Protein AF-A0A3A4V992-F1 (afdb_monomer_lite)

Radius of gyration: 32.62 Å; chains: 1; bounding box: 89×35×52 Å

Structure (mmCIF, N/CA/C/O backbone):
data_AF-A0A3A4V992-F1
#
_entry.id   AF-A0A3A4V992-F1
#
loop_
_atom_site.group_PDB
_atom_site.id
_atom_site.type_symbol
_atom_site.label_atom_id
_atom_site.label_alt_id
_atom_site.label_comp_id
_atom_site.label_asym_id
_atom_site.label_entity_id
_atom_site.label_seq_id
_atom_site.pdbx_PDB_ins_code
_atom_site.Cartn_x
_atom_site.Cartn_y
_atom_site.Cartn_z
_atom_site.occupancy
_atom_site.B_iso_or_equiv
_atom_site.auth_seq_id
_atom_site.auth_comp_id
_atom_site.auth_asym_id
_atom_site.auth_atom_id
_atom_site.pdbx_PDB_model_num
ATOM 1 N N . MET A 1 1 ? -17.203 -4.992 12.582 1.00 92.50 1 MET A N 1
ATOM 2 C CA . MET A 1 1 ? -16.219 -3.974 12.135 1.00 92.50 1 MET A CA 1
ATOM 3 C C . MET A 1 1 ? -14.860 -4.595 11.855 1.00 92.50 1 MET A C 1
ATOM 5 O O . MET A 1 1 ? -14.373 -4.394 10.753 1.00 92.50 1 MET A O 1
ATOM 9 N N . LEU A 1 2 ? -14.294 -5.367 12.793 1.00 94.56 2 LEU A N 1
ATOM 10 C CA . LEU A 1 2 ? -13.035 -6.100 12.591 1.00 94.56 2 LEU A CA 1
ATOM 11 C C . LEU A 1 2 ? -13.048 -6.990 11.337 1.00 94.56 2 LEU A C 1
ATOM 13 O O . LEU A 1 2 ? -12.096 -6.965 10.574 1.00 94.56 2 LEU A O 1
ATOM 17 N N . GLU A 1 3 ? -14.156 -7.679 11.065 1.00 95.88 3 GLU A N 1
ATOM 18 C CA . GLU A 1 3 ? -14.367 -8.442 9.822 1.00 95.88 3 GLU A CA 1
ATOM 19 C C . GLU A 1 3 ? -14.118 -7.594 8.559 1.00 95.88 3 GLU A C 1
ATOM 21 O O . GLU A 1 3 ? -13.297 -7.938 7.722 1.00 95.88 3 GLU A O 1
ATOM 26 N N . TYR A 1 4 ? -14.708 -6.398 8.470 1.00 96.12 4 TYR A N 1
ATOM 27 C CA . TYR A 1 4 ? -14.486 -5.501 7.329 1.00 96.12 4 TYR A CA 1
ATOM 28 C C . TYR A 1 4 ? -13.073 -4.901 7.274 1.00 96.12 4 TYR A C 1
ATOM 30 O O . TYR A 1 4 ? -12.665 -4.403 6.225 1.00 96.12 4 TYR A O 1
ATOM 38 N N . LEU A 1 5 ? -12.333 -4.900 8.390 1.00 96.44 5 LEU A N 1
ATOM 39 C CA . LEU A 1 5 ? -10.905 -4.582 8.375 1.00 96.44 5 LEU A CA 1
ATOM 40 C C . LEU A 1 5 ? -10.096 -5.744 7.794 1.00 96.44 5 LEU A C 1
ATOM 42 O O . LEU A 1 5 ? -9.158 -5.470 7.056 1.00 96.44 5 LEU A O 1
ATOM 46 N N . GLN A 1 6 ? -10.476 -6.998 8.052 1.00 96.12 6 GLN A N 1
ATOM 47 C CA . GLN A 1 6 ? -9.842 -8.169 7.431 1.00 96.12 6 GLN A CA 1
ATOM 48 C C . GLN A 1 6 ? -10.075 -8.225 5.917 1.00 96.12 6 GLN A C 1
ATOM 50 O O . GLN A 1 6 ? -9.227 -8.733 5.200 1.00 96.12 6 GLN A O 1
ATOM 55 N N . ASP A 1 7 ? -11.164 -7.644 5.411 1.00 93.56 7 ASP A N 1
ATOM 56 C CA . ASP A 1 7 ? -11.428 -7.597 3.966 1.00 93.56 7 ASP A CA 1
ATOM 57 C C . ASP A 1 7 ? -10.580 -6.563 3.208 1.00 93.56 7 ASP A C 1
ATOM 59 O O . ASP A 1 7 ? -10.467 -6.630 1.985 1.00 93.56 7 ASP A O 1
ATOM 63 N N . SER A 1 8 ? -10.073 -5.520 3.876 1.00 93.94 8 SER A N 1
ATOM 64 C CA . SER A 1 8 ? -9.510 -4.374 3.141 1.00 93.94 8 SER A CA 1
ATOM 65 C C . SER A 1 8 ? -8.376 -3.613 3.826 1.00 93.94 8 SER A C 1
ATOM 67 O O . SER A 1 8 ? -7.792 -2.716 3.217 1.00 93.94 8 SER A O 1
ATOM 69 N N . GLY A 1 9 ? -8.150 -3.829 5.120 1.00 94.69 9 GLY A N 1
ATOM 70 C CA . GLY A 1 9 ? -7.215 -3.067 5.953 1.00 94.69 9 GLY A CA 1
ATOM 71 C C . GLY A 1 9 ? -7.522 -1.566 6.057 1.00 94.69 9 GLY A C 1
ATOM 72 O O . GLY A 1 9 ? -6.693 -0.795 6.542 1.00 94.69 9 GLY A O 1
ATOM 73 N N . ASN A 1 10 ? -8.691 -1.112 5.586 1.00 96.38 10 ASN A N 1
ATOM 74 C CA . ASN A 1 10 ? -9.025 0.305 5.457 1.00 96.38 10 ASN A CA 1
ATOM 75 C C . ASN A 1 10 ? -10.077 0.711 6.490 1.00 96.38 10 ASN A C 1
ATOM 77 O O . ASN A 1 10 ? -11.240 0.318 6.417 1.00 96.38 10 ASN A O 1
ATOM 81 N N . ILE A 1 11 ? -9.671 1.581 7.412 1.00 96.38 11 ILE A N 1
ATOM 82 C CA . ILE A 1 11 ? -10.513 2.039 8.521 1.00 96.38 11 ILE A CA 1
ATOM 83 C C . ILE A 1 11 ? -11.760 2.781 8.021 1.00 96.38 11 ILE A C 1
ATOM 85 O O . ILE A 1 11 ? -12.853 2.518 8.507 1.00 96.38 11 ILE A O 1
ATOM 89 N N . SER A 1 12 ? -11.644 3.674 7.029 1.00 95.81 12 SER A N 1
ATOM 90 C CA . SER A 1 12 ? -12.809 4.413 6.503 1.00 95.81 12 SER A CA 1
ATOM 91 C C . SER A 1 12 ? -13.844 3.477 5.891 1.00 95.81 12 SER A C 1
ATOM 93 O O . SER A 1 12 ? -15.043 3.641 6.119 1.00 95.81 12 SER A O 1
ATOM 95 N N . TYR A 1 13 ? -13.375 2.507 5.108 1.00 95.81 13 TYR A N 1
ATOM 96 C CA . TYR A 1 13 ? -14.228 1.502 4.489 1.00 95.81 13 TYR A CA 1
ATOM 97 C C . TYR A 1 13 ? -14.931 0.653 5.553 1.00 95.81 13 TYR A C 1
ATOM 99 O O . TYR A 1 13 ? -16.160 0.556 5.543 1.00 95.81 13 TYR A O 1
ATOM 107 N N . ALA A 1 14 ? -14.174 0.124 6.517 1.00 96.94 14 ALA A N 1
ATOM 108 C CA . ALA A 1 14 ? -14.709 -0.707 7.586 1.00 96.94 14 ALA A CA 1
ATOM 109 C C . ALA A 1 14 ? -15.705 0.046 8.480 1.00 96.94 14 ALA A C 1
ATOM 111 O O . ALA A 1 14 ? -16.766 -0.495 8.788 1.00 96.94 14 ALA A O 1
ATOM 112 N N . CYS A 1 15 ? -15.421 1.305 8.839 1.00 96.38 15 CYS A N 1
ATOM 113 C CA . CYS A 1 15 ? -16.342 2.159 9.595 1.00 96.38 15 CYS A CA 1
ATOM 114 C C . CYS A 1 15 ? -17.661 2.368 8.837 1.00 96.38 15 CYS A C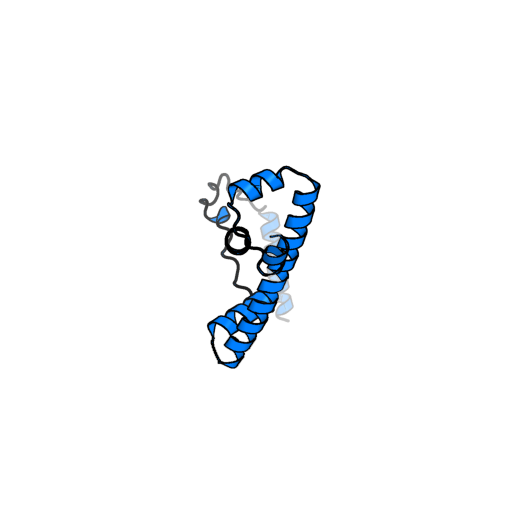 1
ATOM 116 O O . CYS A 1 15 ? -18.735 2.152 9.397 1.00 96.38 15 CYS A O 1
ATOM 118 N N . LYS A 1 16 ? -17.592 2.699 7.539 1.00 96.56 16 LYS A N 1
ATOM 119 C CA . LYS A 1 16 ? -18.783 2.899 6.698 1.00 96.56 16 LYS A CA 1
ATOM 120 C C . LYS A 1 16 ? -19.619 1.623 6.562 1.00 96.56 16 LYS A C 1
ATOM 122 O O . LYS A 1 16 ? -20.842 1.696 6.616 1.00 96.56 16 LYS A O 1
ATOM 127 N N . ARG A 1 17 ? -18.975 0.463 6.398 1.00 96.25 17 ARG A N 1
ATOM 128 C CA . ARG A 1 17 ? -19.645 -0.846 6.281 1.00 96.25 17 ARG A CA 1
ATOM 129 C C . ARG A 1 17 ? -20.233 -1.332 7.603 1.00 96.25 17 ARG A C 1
ATOM 131 O O . ARG A 1 17 ? -21.291 -1.948 7.601 1.00 96.25 17 ARG A O 1
ATOM 138 N N . ALA A 1 18 ? -19.572 -1.034 8.717 1.00 94.81 18 ALA A N 1
ATOM 139 C CA . ALA A 1 18 ? -20.056 -1.357 10.054 1.00 94.81 18 ALA A CA 1
ATOM 140 C C . ALA A 1 18 ? -21.099 -0.364 10.588 1.00 94.81 18 ALA A C 1
ATOM 142 O O . ALA A 1 18 ? -21.683 -0.628 11.634 1.00 94.81 18 ALA A O 1
ATOM 143 N N . GLY A 1 19 ? -21.318 0.769 9.912 1.00 96.38 19 GLY A N 1
ATOM 144 C CA . GLY A 1 19 ? -22.232 1.812 10.378 1.00 96.38 19 GLY A CA 1
ATOM 145 C C . GLY A 1 19 ? -21.737 2.554 11.623 1.00 96.38 19 GLY A C 1
ATOM 146 O O . GLY A 1 19 ? -22.552 3.067 12.382 1.00 96.38 19 GLY A O 1
ATOM 147 N N . ILE A 1 20 ? -20.420 2.611 11.844 1.00 95.62 20 ILE A N 1
ATOM 148 C CA . ILE A 1 20 ? -19.811 3.328 12.974 1.00 95.62 20 ILE A CA 1
ATOM 149 C C . ILE A 1 20 ? -19.052 4.563 12.493 1.00 95.62 20 ILE A C 1
ATOM 151 O O . ILE A 1 20 ? -18.537 4.602 11.372 1.00 95.62 20 ILE A O 1
ATOM 155 N N . SER A 1 21 ? -18.943 5.572 13.355 1.00 96.50 21 SER A N 1
ATOM 156 C CA . SER A 1 21 ? -18.110 6.739 13.074 1.00 96.50 21 SER A CA 1
ATOM 157 C C . SER A 1 21 ? -16.619 6.414 13.256 1.00 96.50 21 SER A C 1
ATOM 159 O O . SER A 1 21 ? -16.246 5.425 13.898 1.00 96.50 21 SER A O 1
ATOM 161 N N . ARG A 1 22 ? -15.736 7.236 12.676 1.00 95.94 22 ARG A N 1
ATOM 162 C CA . ARG A 1 22 ? -14.283 7.063 12.855 1.00 95.94 22 ARG A CA 1
ATOM 163 C C . ARG A 1 22 ? -13.867 7.371 14.291 1.00 95.94 22 ARG A C 1
ATOM 165 O O . ARG A 1 22 ? -12.959 6.737 14.813 1.00 95.94 22 ARG A O 1
ATOM 172 N N . GLU A 1 23 ? -14.549 8.312 14.929 1.00 96.75 23 GLU A N 1
ATOM 173 C CA . GLU A 1 23 ? -14.322 8.718 16.315 1.00 96.75 23 GLU A CA 1
ATOM 174 C C . GLU A 1 23 ? -14.603 7.551 17.265 1.00 96.75 23 GLU A C 1
ATOM 176 O O . GLU A 1 23 ? -13.768 7.252 18.111 1.00 96.75 23 GLU A O 1
ATOM 181 N N . ALA A 1 24 ? -15.715 6.832 17.064 1.00 95.62 24 ALA A N 1
ATOM 182 C CA . ALA A 1 24 ? -16.043 5.633 17.835 1.00 95.62 24 ALA A CA 1
ATOM 183 C C . ALA A 1 24 ? -14.957 4.552 17.712 1.00 95.62 24 ALA A C 1
ATOM 185 O O . ALA A 1 24 ? -14.547 3.971 18.713 1.00 95.62 24 ALA A O 1
ATOM 186 N N . TYR A 1 25 ? -14.428 4.336 16.503 1.00 96.50 25 TYR A N 1
ATOM 187 C CA . TYR A 1 25 ? -13.301 3.424 16.305 1.00 96.50 25 TYR A CA 1
ATOM 188 C C . TYR A 1 25 ? -12.058 3.852 17.096 1.00 96.50 25 TYR A C 1
ATOM 190 O O . TYR A 1 25 ? -11.441 3.025 17.764 1.00 96.50 25 TYR A O 1
ATOM 198 N N . TYR A 1 26 ? -11.678 5.131 17.029 1.00 96.12 26 TYR A N 1
ATOM 199 C CA . TYR A 1 26 ? -10.501 5.622 17.748 1.00 96.12 26 TYR A CA 1
ATOM 200 C C . TYR A 1 26 ? -10.682 5.610 19.268 1.00 96.12 26 TYR A C 1
ATOM 202 O O . TYR A 1 26 ? -9.697 5.437 19.980 1.00 96.12 26 TYR A O 1
ATOM 210 N N . LEU A 1 27 ? -11.915 5.745 19.761 1.00 96.31 27 LEU A N 1
ATOM 211 C CA . LEU A 1 27 ? -12.234 5.547 21.174 1.00 96.31 27 LEU A CA 1
ATOM 212 C C . LEU A 1 27 ? -12.007 4.090 21.588 1.00 96.31 27 LEU A C 1
ATOM 214 O O . LEU A 1 27 ? -11.278 3.847 22.542 1.00 96.31 27 LEU A O 1
ATOM 218 N N . TRP A 1 28 ? -12.530 3.119 20.833 1.00 95.12 28 TRP A N 1
ATOM 219 C CA . TRP A 1 28 ? -12.279 1.695 21.103 1.00 95.12 28 TRP A CA 1
ATOM 220 C C . TRP A 1 28 ? -10.803 1.324 20.982 1.00 95.12 28 TRP A C 1
ATOM 222 O O . TRP A 1 28 ? -10.321 0.447 21.687 1.00 95.12 28 TRP A O 1
ATOM 232 N N . ARG A 1 29 ? -10.048 2.031 20.136 1.00 95.19 29 ARG A N 1
ATOM 233 C CA . ARG A 1 29 ? -8.595 1.860 20.005 1.00 95.19 29 ARG A CA 1
ATOM 234 C C . ARG A 1 29 ? -7.816 2.141 21.292 1.00 95.19 29 ARG A C 1
ATOM 236 O O . ARG A 1 29 ? -6.657 1.752 21.371 1.00 95.19 29 ARG A O 1
ATOM 243 N N . GLN A 1 30 ? -8.413 2.836 22.259 1.00 96.19 30 GLN A N 1
ATOM 244 C CA . GLN A 1 30 ? -7.795 3.072 23.565 1.00 96.19 30 GLN A CA 1
ATOM 245 C C . GLN A 1 30 ? -7.788 1.808 24.435 1.00 96.19 30 GLN A C 1
ATOM 247 O O . GLN A 1 30 ? -6.981 1.713 25.356 1.00 96.19 30 GLN A O 1
ATOM 252 N N . GLU A 1 31 ? -8.654 0.834 24.143 1.00 9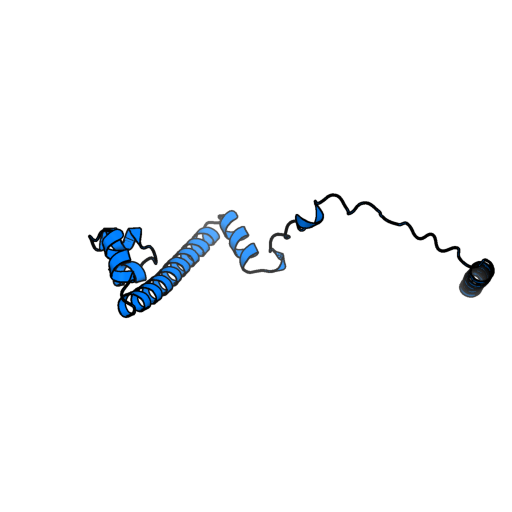6.94 31 GLU A N 1
ATOM 253 C CA . GLU A 1 31 ? -8.668 -0.461 24.817 1.00 96.94 31 GLU A CA 1
ATOM 254 C C . GLU A 1 31 ? -7.631 -1.396 24.188 1.00 96.94 31 GLU A C 1
ATOM 256 O O . GLU A 1 31 ? -7.659 -1.656 22.985 1.00 96.94 31 GLU A O 1
ATOM 261 N N . GLU A 1 32 ? -6.725 -1.936 25.003 1.00 95.94 32 GLU A N 1
ATOM 262 C CA . GLU A 1 32 ? -5.583 -2.737 24.537 1.00 95.94 32 GLU A CA 1
ATOM 263 C C . GLU A 1 32 ? -6.003 -3.985 23.744 1.00 95.94 32 GLU A C 1
ATOM 265 O O . GLU A 1 32 ? -5.416 -4.298 22.709 1.00 95.94 32 GLU A O 1
ATOM 270 N N . VAL A 1 33 ? -7.061 -4.674 24.180 1.00 96.50 33 VAL A N 1
ATOM 271 C CA . VAL A 1 33 ? -7.554 -5.886 23.506 1.00 96.50 33 VAL A CA 1
ATOM 272 C C . VAL A 1 33 ? -8.048 -5.553 22.099 1.00 96.50 33 VAL A C 1
ATOM 274 O O . VAL A 1 33 ? -7.597 -6.148 21.120 1.00 96.50 33 VAL A O 1
ATOM 277 N N . PHE A 1 34 ? -8.906 -4.538 21.977 1.00 96.12 34 PHE A N 1
ATOM 278 C CA . PHE A 1 34 ? -9.393 -4.085 20.678 1.00 96.12 34 PHE A CA 1
ATOM 279 C C . PHE A 1 34 ? -8.260 -3.503 19.819 1.00 96.12 34 PHE A C 1
ATOM 281 O O . PHE A 1 34 ? -8.262 -3.649 18.591 1.00 96.12 34 PHE A O 1
ATOM 288 N N . ALA A 1 35 ? -7.267 -2.862 20.449 1.00 97.06 35 ALA A N 1
ATOM 289 C CA . ALA A 1 35 ? -6.063 -2.386 19.785 1.00 97.06 35 ALA A CA 1
ATOM 290 C C . ALA A 1 35 ? -5.349 -3.543 19.050 1.00 97.06 35 ALA A C 1
ATOM 292 O O . ALA A 1 35 ? -5.167 -3.520 17.830 1.00 97.06 35 ALA A O 1
ATOM 293 N N . LEU A 1 36 ? -5.044 -4.622 19.759 1.00 98.00 36 LEU A N 1
ATOM 294 C CA . LEU A 1 36 ? -4.357 -5.770 19.170 1.00 98.00 36 LEU A CA 1
ATOM 295 C C . LEU A 1 36 ? -5.193 -6.460 18.085 1.00 98.00 36 LEU A C 1
ATOM 297 O O . LEU A 1 36 ? -4.689 -6.732 16.993 1.00 98.00 36 LEU A O 1
ATOM 301 N N . GLU A 1 37 ? -6.485 -6.673 18.336 1.00 97.62 37 GLU A N 1
ATOM 302 C CA . GLU A 1 37 ? -7.373 -7.335 17.376 1.00 97.62 37 GLU A CA 1
ATOM 303 C C . GLU A 1 37 ? -7.520 -6.550 16.071 1.00 97.62 37 GLU A C 1
ATOM 305 O O . GLU A 1 37 ? -7.464 -7.137 14.987 1.00 97.62 37 GLU A O 1
ATOM 310 N N . ALA A 1 38 ? -7.674 -5.223 16.137 1.00 97.12 38 ALA A N 1
ATOM 311 C CA . ALA A 1 38 ? -7.776 -4.442 14.909 1.00 97.12 38 ALA A CA 1
ATOM 312 C C . ALA A 1 38 ? -6.428 -4.258 14.195 1.00 97.12 38 ALA A C 1
ATOM 314 O O . ALA A 1 38 ? -6.446 -4.158 12.972 1.00 97.12 38 ALA A O 1
ATOM 315 N N . ASP A 1 39 ? -5.275 -4.291 14.880 1.00 97.81 39 ASP A N 1
ATOM 316 C CA . ASP A 1 39 ? -3.977 -4.330 14.176 1.00 97.81 39 ASP A CA 1
ATOM 317 C C . ASP A 1 39 ? -3.819 -5.643 13.407 1.00 97.81 39 ASP A C 1
ATOM 319 O O . ASP A 1 39 ? -3.451 -5.627 12.230 1.00 97.81 39 ASP A O 1
ATOM 323 N N . ALA A 1 40 ? -4.171 -6.769 14.038 1.00 98.00 40 ALA A N 1
ATOM 324 C CA . ALA A 1 40 ? -4.166 -8.074 13.387 1.00 98.00 40 ALA A CA 1
ATOM 325 C C . ALA A 1 40 ? -5.126 -8.105 12.186 1.00 98.00 40 ALA A C 1
ATOM 327 O O . ALA A 1 40 ? -4.747 -8.531 11.096 1.00 98.00 40 ALA A O 1
ATOM 328 N N . ALA A 1 41 ? -6.345 -7.581 12.349 1.00 97.75 41 ALA A N 1
ATOM 329 C CA . ALA A 1 41 ? -7.312 -7.485 11.260 1.00 97.75 41 ALA A CA 1
ATOM 330 C C . ALA A 1 41 ? -6.817 -6.592 10.110 1.00 97.75 41 ALA A C 1
ATOM 332 O O . ALA A 1 41 ? -6.984 -6.940 8.943 1.00 97.75 41 ALA A O 1
ATOM 333 N N . ILE A 1 42 ? -6.181 -5.458 10.420 1.00 97.88 42 ILE A N 1
ATOM 334 C CA . ILE A 1 42 ? -5.608 -4.556 9.413 1.00 97.88 42 ILE A CA 1
ATOM 335 C C . ILE A 1 42 ? -4.471 -5.233 8.648 1.00 97.88 42 ILE A C 1
ATOM 337 O O . ILE A 1 42 ? -4.373 -5.037 7.438 1.00 97.88 42 ILE A O 1
ATOM 341 N N . ALA A 1 43 ? -3.613 -5.996 9.329 1.00 98.00 43 ALA A N 1
ATOM 342 C CA . ALA A 1 43 ? -2.542 -6.748 8.683 1.00 98.00 43 ALA A CA 1
ATOM 343 C C . ALA A 1 43 ? -3.114 -7.767 7.686 1.00 98.00 43 ALA A C 1
ATOM 345 O O . ALA A 1 43 ? -2.784 -7.698 6.505 1.00 98.00 43 ALA A O 1
ATOM 346 N N . LEU A 1 44 ? -4.068 -8.596 8.125 1.00 97.56 44 LEU A N 1
ATOM 347 C CA . LEU A 1 44 ? -4.741 -9.570 7.257 1.00 97.56 44 LEU A CA 1
ATOM 348 C C . LEU A 1 44 ? -5.408 -8.909 6.045 1.00 97.56 44 LEU A C 1
ATOM 350 O O . LEU A 1 44 ? -5.273 -9.389 4.922 1.00 97.56 44 LEU A O 1
ATOM 354 N N . GLY A 1 45 ? -6.075 -7.770 6.243 1.00 97.44 45 GLY A N 1
ATOM 355 C CA . GLY A 1 45 ? -6.701 -7.053 5.135 1.00 97.44 45 GLY A CA 1
ATOM 356 C C . GLY A 1 45 ? -5.720 -6.417 4.161 1.00 97.44 45 GLY A C 1
ATOM 357 O O . GLY A 1 45 ? -6.017 -6.332 2.970 1.00 97.44 45 GLY A O 1
ATOM 358 N N . LYS A 1 46 ? -4.536 -5.999 4.621 1.00 96.81 46 LYS A N 1
ATOM 359 C CA . LYS A 1 46 ? -3.468 -5.549 3.718 1.00 96.81 46 LYS A CA 1
ATOM 360 C C . LYS A 1 46 ? -2.946 -6.702 2.868 1.00 96.81 46 LYS A C 1
ATOM 362 O O . LYS A 1 46 ? -2.766 -6.503 1.669 1.00 96.81 46 LYS A O 1
ATOM 367 N N . ASP A 1 47 ? -2.760 -7.874 3.465 1.00 97.50 47 ASP A N 1
ATOM 368 C CA . ASP A 1 47 ? -2.305 -9.069 2.752 1.00 97.50 47 ASP A CA 1
ATOM 369 C C . ASP A 1 47 ? -3.341 -9.510 1.709 1.00 97.50 47 ASP A C 1
ATOM 371 O O . ASP A 1 47 ? -3.003 -9.692 0.541 1.00 97.50 47 ASP A O 1
ATOM 375 N N . PHE A 1 48 ? -4.626 -9.538 2.075 1.00 96.81 48 PHE A N 1
ATOM 376 C CA . PHE A 1 48 ? -5.712 -9.842 1.139 1.00 96.81 48 PHE A CA 1
ATOM 377 C C . PHE A 1 48 ? -5.758 -8.871 -0.053 1.00 96.81 48 PHE A C 1
ATOM 379 O O . PHE A 1 48 ? -5.863 -9.282 -1.212 1.00 96.81 48 PHE A O 1
ATOM 386 N N . VAL A 1 49 ? -5.651 -7.563 0.208 1.00 95.94 49 VAL A N 1
ATOM 387 C CA . VAL A 1 49 ? -5.609 -6.551 -0.859 1.00 95.94 49 VAL A CA 1
ATOM 388 C C . VAL A 1 49 ? -4.358 -6.712 -1.723 1.00 95.94 49 VAL A C 1
ATOM 390 O O . VAL A 1 49 ? -4.432 -6.504 -2.936 1.00 95.94 49 VAL A O 1
ATOM 393 N N . ASN A 1 50 ? -3.227 -7.097 -1.130 1.00 96.00 50 ASN A N 1
ATOM 394 C CA . ASN A 1 50 ? -2.001 -7.366 -1.867 1.00 96.00 50 ASN A CA 1
ATOM 395 C C . ASN A 1 50 ? -2.168 -8.560 -2.820 1.00 96.00 50 ASN A C 1
ATOM 397 O O . ASN A 1 50 ? -1.834 -8.444 -3.998 1.00 96.00 50 ASN A O 1
ATOM 401 N N . ASP A 1 51 ? -2.768 -9.661 -2.370 1.00 96.69 51 ASP A N 1
ATOM 402 C CA . ASP A 1 51 ? -3.052 -10.833 -3.211 1.00 96.69 51 ASP A CA 1
ATOM 403 C C . ASP A 1 51 ? -4.002 -10.498 -4.371 1.00 96.69 51 ASP A C 1
ATOM 405 O O . ASP A 1 51 ? -3.798 -10.908 -5.525 1.00 96.69 51 ASP A O 1
ATOM 409 N N . LEU A 1 52 ? -5.020 -9.677 -4.096 1.00 95.94 52 LEU A N 1
ATOM 410 C CA . LEU A 1 52 ? -5.919 -9.169 -5.128 1.00 95.94 52 LEU A CA 1
ATOM 411 C C . LEU A 1 52 ? -5.171 -8.287 -6.138 1.00 95.94 52 LEU A C 1
ATOM 413 O O . LEU A 1 52 ? -5.366 -8.426 -7.350 1.00 95.94 52 LEU A O 1
ATOM 417 N N . ALA A 1 53 ? -4.294 -7.402 -5.659 1.00 95.88 53 ALA A N 1
ATOM 418 C CA . ALA A 1 53 ? -3.464 -6.555 -6.509 1.00 95.88 53 ALA A CA 1
ATOM 419 C C . ALA A 1 53 ? -2.504 -7.387 -7.371 1.00 95.88 53 ALA A C 1
ATOM 421 O O . ALA A 1 53 ? -2.365 -7.102 -8.561 1.00 95.88 53 ALA A O 1
ATOM 422 N N . HIS A 1 54 ? -1.912 -8.452 -6.824 1.00 95.56 54 HIS A N 1
ATOM 423 C CA . HIS A 1 54 ? -1.092 -9.401 -7.578 1.00 95.56 54 HIS A CA 1
ATOM 424 C C . HIS A 1 54 ? -1.892 -10.104 -8.678 1.00 95.56 54 HIS A C 1
ATOM 426 O O . HIS A 1 54 ? -1.435 -10.179 -9.820 1.00 95.56 54 HIS A O 1
ATOM 432 N N . THR A 1 55 ? -3.111 -10.555 -8.378 1.00 97.31 55 THR A N 1
ATOM 433 C CA . THR A 1 55 ? -3.996 -11.169 -9.382 1.00 97.31 55 THR A CA 1
ATOM 434 C C . THR A 1 55 ? -4.296 -10.192 -10.521 1.00 97.31 55 THR A C 1
ATOM 436 O O . THR A 1 55 ? -4.159 -10.533 -11.699 1.00 97.31 55 THR A O 1
ATOM 439 N N . GLN A 1 56 ? -4.640 -8.947 -10.182 1.00 97.12 56 GLN A N 1
ATOM 440 C CA . GLN A 1 56 ? -4.876 -7.890 -11.166 1.00 97.12 56 GLN A CA 1
ATOM 441 C C . GLN A 1 56 ? -3.614 -7.551 -11.966 1.00 97.12 56 GLN A C 1
ATOM 443 O O . GLN A 1 56 ? -3.685 -7.329 -13.176 1.00 97.12 56 GLN A O 1
ATOM 448 N N . LEU A 1 57 ? -2.442 -7.530 -11.332 1.00 97.12 57 LEU A N 1
ATOM 449 C CA . LEU A 1 57 ? -1.167 -7.301 -12.007 1.00 97.12 57 LEU A CA 1
ATOM 450 C C . LEU A 1 57 ? -0.911 -8.373 -13.074 1.00 97.12 57 LEU A C 1
ATOM 452 O O . LEU A 1 57 ? -0.613 -8.031 -14.218 1.00 97.12 57 LEU A O 1
ATOM 456 N N . ILE A 1 58 ? -1.107 -9.650 -12.733 1.00 96.56 58 ILE A N 1
ATOM 457 C CA . ILE A 1 58 ? -0.952 -10.775 -13.665 1.00 96.56 58 ILE A CA 1
ATOM 458 C C . ILE A 1 58 ? -1.931 -10.651 -14.836 1.00 96.56 58 ILE A C 1
ATOM 460 O O . ILE A 1 58 ? -1.521 -10.782 -15.990 1.00 96.56 58 ILE A O 1
ATOM 464 N N . GLN A 1 59 ? -3.201 -10.332 -14.571 1.00 97.88 59 GLN A N 1
ATOM 465 C CA . GLN A 1 59 ? -4.186 -10.103 -15.632 1.00 97.88 59 GLN A CA 1
ATOM 466 C C . GLN A 1 59 ? -3.756 -8.959 -16.559 1.00 97.88 59 GLN A C 1
ATOM 468 O O . GLN A 1 59 ? -3.837 -9.081 -17.778 1.00 97.88 59 GLN A O 1
ATOM 473 N N . ASN A 1 60 ? -3.257 -7.848 -16.016 1.00 97.75 60 ASN A N 1
ATOM 474 C CA . ASN A 1 60 ? -2.778 -6.727 -16.826 1.00 97.75 60 ASN A CA 1
ATOM 475 C C . ASN A 1 60 ? -1.545 -7.097 -17.675 1.00 97.75 60 ASN A C 1
ATOM 477 O O . ASN A 1 60 ? -1.433 -6.628 -18.809 1.00 97.75 60 ASN A O 1
ATOM 481 N N . ILE A 1 61 ? -0.656 -7.957 -17.163 1.00 97.00 61 ILE A N 1
ATOM 482 C CA . ILE A 1 61 ? 0.477 -8.511 -17.921 1.00 97.00 61 ILE A CA 1
ATOM 483 C C . ILE A 1 61 ? -0.023 -9.383 -19.078 1.00 97.00 61 ILE A C 1
ATOM 485 O O . ILE A 1 61 ? 0.435 -9.209 -20.205 1.00 97.00 61 ILE A O 1
ATOM 489 N N . GLN A 1 62 ? -0.995 -10.267 -18.829 1.00 96.69 62 GLN A N 1
ATOM 490 C CA . GLN A 1 62 ? -1.593 -11.121 -19.865 1.00 96.69 62 GLN A CA 1
ATOM 491 C C . GLN A 1 62 ? -2.263 -10.301 -20.977 1.00 96.69 62 GLN A C 1
ATOM 493 O O . GLN A 1 62 ? -2.144 -10.643 -22.150 1.00 96.69 62 GLN A O 1
ATOM 498 N N . HIS A 1 63 ? -2.900 -9.180 -20.627 1.00 97.44 63 HIS A N 1
ATOM 499 C CA . HIS A 1 63 ? -3.480 -8.239 -21.592 1.00 97.44 63 HIS A CA 1
ATOM 500 C C . HIS A 1 63 ? -2.443 -7.325 -22.279 1.00 97.44 63 HIS A C 1
ATOM 502 O O . HIS A 1 63 ? -2.819 -6.438 -23.044 1.00 97.44 63 HIS A O 1
ATOM 508 N N . GLY A 1 64 ? -1.144 -7.501 -22.015 1.00 95.00 64 GLY A N 1
ATOM 509 C CA . GLY A 1 64 ? -0.073 -6.778 -22.702 1.00 95.00 64 GLY A CA 1
ATOM 510 C C . GLY A 1 64 ? 0.147 -5.338 -22.229 1.00 95.00 64 GLY A C 1
ATOM 511 O O . GLY A 1 64 ? 0.769 -4.547 -22.943 1.00 95.00 64 GLY A O 1
ATOM 512 N N . ARG A 1 65 ? -0.326 -4.956 -21.032 1.00 97.25 65 ARG A N 1
ATOM 513 C CA . ARG A 1 65 ? -0.056 -3.614 -20.488 1.00 97.25 65 ARG A CA 1
ATOM 514 C C . ARG A 1 65 ? 1.406 -3.493 -20.072 1.00 97.25 65 ARG A C 1
ATOM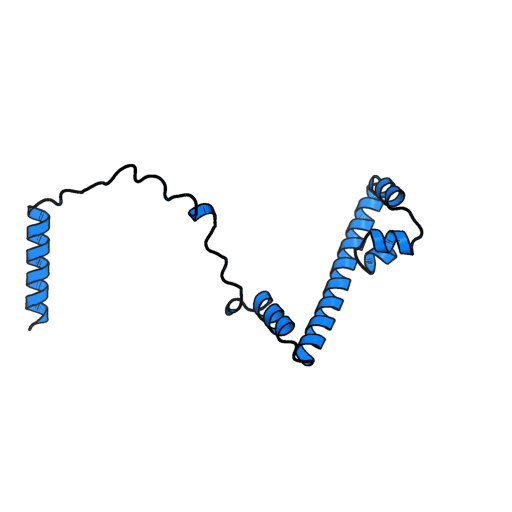 516 O O . ARG A 1 65 ? 1.822 -4.013 -19.038 1.00 97.25 65 ARG A O 1
ATOM 523 N N . MET A 1 66 ? 2.176 -2.741 -20.854 1.00 94.69 66 MET A N 1
ATOM 524 C CA . MET A 1 66 ? 3.621 -2.608 -20.658 1.00 94.69 66 MET A CA 1
ATOM 525 C C . MET A 1 66 ? 4.005 -2.010 -19.295 1.00 94.69 66 MET A C 1
ATOM 527 O O . MET A 1 66 ? 5.031 -2.378 -18.732 1.00 94.69 66 MET A O 1
ATOM 531 N N . ASP A 1 67 ? 3.182 -1.127 -18.729 1.00 95.44 67 ASP A N 1
ATOM 532 C CA . ASP A 1 67 ? 3.455 -0.537 -17.412 1.00 95.44 67 ASP A CA 1
ATOM 533 C C . ASP A 1 67 ? 3.428 -1.586 -16.291 1.00 95.44 67 ASP A C 1
ATOM 535 O O . ASP A 1 67 ? 4.272 -1.554 -15.398 1.00 95.44 67 ASP A O 1
ATOM 539 N N . ALA A 1 68 ? 2.520 -2.564 -16.380 1.00 96.50 68 ALA A N 1
ATOM 540 C CA . ALA A 1 68 ? 2.443 -3.681 -15.440 1.00 96.50 68 ALA A CA 1
ATOM 541 C C . ALA A 1 68 ? 3.671 -4.599 -15.555 1.00 96.50 68 ALA A C 1
ATOM 543 O O . ALA A 1 68 ? 4.245 -4.998 -14.544 1.00 96.50 68 ALA A O 1
ATOM 544 N N . VAL A 1 69 ? 4.120 -4.876 -16.785 1.00 94.69 69 VAL A N 1
ATOM 545 C CA . VAL A 1 69 ? 5.341 -5.658 -17.047 1.00 94.69 69 VAL A CA 1
ATOM 546 C C . VAL A 1 69 ? 6.570 -4.955 -16.469 1.00 94.69 69 VAL A C 1
ATOM 548 O O . VAL A 1 69 ? 7.356 -5.574 -15.755 1.00 94.69 69 VAL A O 1
ATOM 551 N N . LYS A 1 70 ? 6.717 -3.650 -16.729 1.00 94.44 70 LYS A N 1
ATOM 552 C CA . LYS A 1 70 ? 7.813 -2.835 -16.183 1.00 94.44 70 LYS A CA 1
ATOM 553 C C . LYS A 1 70 ? 7.819 -2.850 -14.659 1.00 94.44 70 LYS A C 1
ATOM 555 O O . LYS A 1 70 ? 8.879 -3.039 -14.072 1.00 94.44 70 LYS A O 1
ATOM 560 N N . PHE A 1 71 ? 6.654 -2.663 -14.038 1.00 94.56 71 PHE A N 1
ATOM 561 C CA . PHE A 1 71 ? 6.517 -2.699 -12.585 1.00 94.56 71 PHE A CA 1
ATOM 562 C C . PHE A 1 71 ? 6.969 -4.050 -12.016 1.00 94.56 71 PHE A C 1
ATOM 564 O O . PHE A 1 71 ?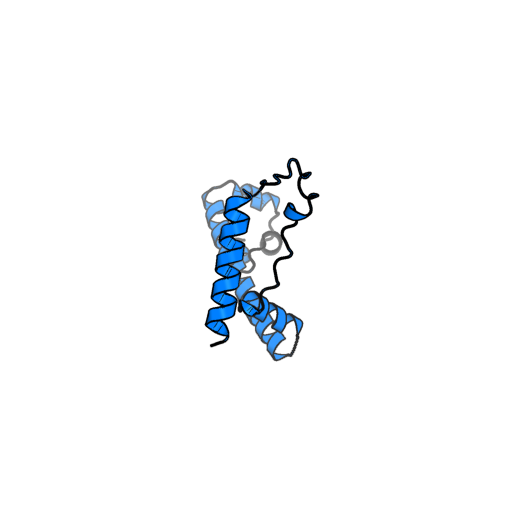 7.841 -4.081 -11.154 1.00 94.56 71 PHE A O 1
ATOM 571 N N . GLN A 1 72 ? 6.463 -5.162 -12.560 1.00 94.75 72 GLN A N 1
ATOM 572 C CA . GLN A 1 72 ? 6.832 -6.507 -12.111 1.00 94.75 72 GLN A CA 1
ATOM 573 C C . GLN A 1 72 ? 8.337 -6.774 -12.244 1.00 94.75 72 GLN A C 1
ATOM 575 O O . GLN A 1 72 ? 8.956 -7.295 -11.318 1.00 94.75 72 GLN A O 1
ATOM 580 N N . LEU A 1 73 ? 8.943 -6.406 -13.378 1.00 94.38 73 LEU A N 1
ATOM 581 C CA . LEU A 1 73 ? 10.381 -6.580 -13.591 1.00 94.38 73 LEU A CA 1
ATOM 582 C C . LEU A 1 73 ? 11.198 -5.744 -12.602 1.00 94.38 73 LEU A C 1
ATOM 584 O O . LEU A 1 73 ? 12.114 -6.273 -11.979 1.00 94.38 73 LEU A O 1
ATOM 588 N N . ALA A 1 74 ? 10.836 -4.475 -12.413 1.00 93.12 74 ALA A N 1
ATOM 589 C CA . ALA A 1 74 ? 11.521 -3.583 -11.483 1.00 93.12 74 ALA A CA 1
ATOM 590 C C . ALA A 1 74 ? 11.426 -4.054 -10.023 1.00 93.12 74 ALA A C 1
ATOM 592 O O . ALA A 1 74 ? 12.374 -3.876 -9.259 1.00 93.12 74 ALA A O 1
ATOM 593 N N . SER A 1 75 ? 10.297 -4.651 -9.632 1.00 90.56 75 SER A N 1
ATOM 594 C CA . SER A 1 75 ? 10.071 -5.146 -8.272 1.00 90.56 75 SER A CA 1
ATOM 595 C C . SER A 1 75 ? 10.710 -6.511 -8.008 1.00 90.56 75 SER A C 1
ATOM 597 O O . SER A 1 75 ? 11.201 -6.738 -6.905 1.00 90.56 75 SER A O 1
ATOM 599 N N . CYS A 1 76 ? 10.717 -7.421 -8.988 1.00 89.94 76 CYS A N 1
ATOM 600 C CA . CYS A 1 76 ? 11.128 -8.812 -8.771 1.00 89.94 76 CYS A CA 1
ATOM 601 C C . CYS A 1 76 ? 12.537 -9.148 -9.267 1.00 89.94 76 CYS A C 1
ATOM 603 O O . CYS A 1 76 ? 13.094 -10.146 -8.814 1.00 89.94 76 CYS A O 1
ATOM 605 N N . HIS A 1 77 ? 13.117 -8.361 -10.180 1.00 91.25 77 HIS A N 1
ATOM 606 C CA . HIS A 1 77 ? 14.411 -8.680 -10.779 1.00 91.25 77 HIS A CA 1
ATOM 607 C C . HIS A 1 77 ? 15.447 -7.567 -10.537 1.00 91.25 77 HIS A C 1
ATOM 609 O O . HIS A 1 77 ? 15.221 -6.424 -10.941 1.00 91.25 77 HIS A O 1
ATOM 615 N N . PRO A 1 78 ? 16.612 -7.876 -9.931 1.00 89.06 78 PRO A N 1
ATOM 616 C CA . PRO A 1 78 ? 17.618 -6.874 -9.569 1.00 89.06 78 PRO A CA 1
ATOM 617 C C . PRO A 1 78 ? 18.137 -6.075 -10.773 1.00 89.06 78 PRO A C 1
ATOM 619 O O . PRO A 1 78 ? 18.269 -4.859 -10.676 1.00 89.06 78 PRO A O 1
ATOM 622 N N . ASP A 1 79 ? 18.339 -6.717 -11.928 1.00 90.50 79 ASP A N 1
ATOM 623 C CA . ASP A 1 79 ? 18.831 -6.044 -13.146 1.00 90.50 79 ASP A CA 1
ATOM 624 C C . ASP A 1 79 ? 17.895 -4.952 -13.686 1.00 90.50 79 ASP A C 1
ATOM 626 O O . ASP A 1 79 ? 18.334 -4.061 -14.415 1.00 90.50 79 ASP A O 1
ATOM 630 N N . TYR A 1 80 ? 16.611 -5.011 -13.329 1.00 89.56 80 TYR A N 1
ATOM 631 C CA . TYR A 1 80 ? 15.593 -4.057 -13.766 1.00 89.56 80 TYR A CA 1
ATOM 632 C C . TYR A 1 80 ? 15.219 -3.059 -12.669 1.00 89.56 80 TYR A C 1
ATOM 634 O O . TYR A 1 80 ? 14.360 -2.201 -12.893 1.00 89.56 80 TYR A O 1
ATOM 642 N N . GLN A 1 81 ? 15.857 -3.134 -11.494 1.00 88.12 81 GLN A N 1
ATOM 643 C CA . GLN A 1 81 ? 15.650 -2.136 -10.456 1.00 88.12 81 GLN A CA 1
ATOM 644 C C . GLN A 1 81 ? 16.071 -0.762 -10.987 1.00 88.12 81 GLN A C 1
ATOM 646 O O . GLN A 1 81 ? 17.149 -0.619 -11.579 1.00 88.12 81 GLN A O 1
ATOM 651 N N . PRO A 1 82 ? 15.243 0.277 -10.785 1.00 83.81 82 PRO A N 1
ATOM 652 C CA . PRO A 1 82 ? 15.603 1.614 -11.210 1.00 83.81 82 PRO A CA 1
ATOM 653 C C . PRO A 1 82 ? 16.908 2.004 -10.524 1.00 83.81 82 PRO A C 1
ATOM 655 O O . PRO A 1 82 ? 17.049 1.882 -9.303 1.00 83.81 82 PRO A O 1
ATOM 658 N N . ARG A 1 83 ? 17.874 2.485 -11.315 1.00 81.19 83 ARG A N 1
ATOM 659 C CA . ARG A 1 83 ? 19.109 3.038 -10.761 1.00 81.19 83 ARG A CA 1
ATOM 660 C C . ARG A 1 83 ? 18.717 4.118 -9.766 1.00 81.19 83 ARG A C 1
ATOM 662 O O . ARG A 1 83 ? 18.061 5.091 -10.141 1.00 81.19 83 ARG A O 1
ATOM 669 N N . LYS A 1 84 ? 19.104 3.931 -8.502 1.00 79.00 84 LYS A N 1
ATOM 670 C CA . LYS A 1 84 ? 18.910 4.962 -7.486 1.00 79.00 84 LYS A CA 1
ATOM 671 C C . LYS A 1 84 ? 19.539 6.246 -8.033 1.00 79.00 84 LYS A C 1
ATOM 673 O O . LYS A 1 84 ? 20.675 6.184 -8.519 1.00 79.00 84 LYS A O 1
ATOM 678 N N . PRO A 1 85 ? 18.819 7.380 -8.020 1.00 74.50 85 PRO A N 1
ATOM 679 C CA . PRO A 1 85 ? 19.445 8.644 -8.352 1.00 74.50 85 PRO A CA 1
ATOM 680 C C . PRO A 1 85 ? 20.670 8.803 -7.454 1.00 74.50 85 PRO A C 1
ATOM 682 O O . PRO A 1 85 ? 20.658 8.372 -6.297 1.00 74.50 85 PRO A O 1
ATOM 685 N N . TRP A 1 86 ? 21.736 9.376 -8.008 1.00 68.25 86 TRP A N 1
ATOM 686 C CA . TRP A 1 86 ? 22.919 9.713 -7.224 1.00 68.25 86 TRP A CA 1
ATOM 687 C C . TRP A 1 86 ? 22.478 10.450 -5.945 1.00 68.25 86 TRP A C 1
ATOM 689 O O . TRP A 1 86 ? 21.608 11.324 -6.058 1.00 68.25 86 TRP A O 1
ATOM 699 N N . PRO A 1 87 ? 23.002 10.089 -4.753 1.00 70.50 87 PRO A N 1
ATOM 700 C CA . PRO A 1 87 ? 22.562 10.673 -3.491 1.00 70.50 87 PRO A CA 1
ATOM 701 C C . PRO A 1 87 ? 22.549 12.195 -3.582 1.00 70.50 87 PRO A C 1
ATOM 703 O O . PRO A 1 87 ? 23.548 12.814 -3.960 1.00 70.50 87 PRO A O 1
ATOM 706 N N . ARG A 1 88 ? 21.407 12.808 -3.260 1.00 61.41 88 ARG A N 1
ATOM 707 C CA . ARG A 1 88 ? 21.271 14.267 -3.288 1.00 61.41 88 ARG A CA 1
ATOM 708 C C . ARG A 1 88 ? 22.172 14.923 -2.233 1.00 61.41 88 ARG A C 1
ATOM 710 O O . ARG A 1 88 ? 22.549 16.073 -2.424 1.00 61.41 88 ARG A O 1
ATOM 717 N N . GLU A 1 89 ? 22.605 14.189 -1.201 1.00 57.97 89 GLU A N 1
ATOM 718 C CA . GLU A 1 89 ? 23.637 14.641 -0.256 1.00 57.97 89 GLU A CA 1
ATOM 719 C C . GLU A 1 89 ? 24.976 15.015 -0.920 1.00 57.97 89 GLU A C 1
ATOM 721 O O . GLU A 1 89 ? 25.732 15.778 -0.334 1.00 57.97 89 GLU A O 1
ATOM 726 N N . LEU A 1 90 ? 25.269 14.557 -2.143 1.00 56.25 90 LEU A N 1
ATOM 727 C CA . LEU A 1 90 ? 26.472 14.958 -2.892 1.00 56.25 90 LEU A CA 1
ATOM 728 C C . LEU A 1 90 ? 26.225 16.151 -3.840 1.00 56.25 90 LEU A C 1
ATOM 730 O O . LEU A 1 90 ? 27.139 16.569 -4.545 1.00 56.25 90 LEU A O 1
ATOM 734 N N . GLN A 1 91 ? 24.999 16.697 -3.877 1.00 55.19 91 GLN A N 1
ATOM 735 C CA . GLN A 1 91 ? 24.660 17.955 -4.569 1.00 55.19 91 GLN A CA 1
ATOM 736 C C . GLN A 1 91 ? 24.811 19.187 -3.671 1.00 55.19 91 GLN A C 1
ATOM 738 O O . GLN A 1 91 ? 24.569 20.306 -4.127 1.00 55.19 91 GLN A O 1
ATOM 743 N N . THR A 1 92 ? 25.226 19.028 -2.411 1.00 62.56 92 THR A N 1
ATOM 744 C CA . THR A 1 92 ? 25.894 20.144 -1.741 1.00 62.56 92 THR A CA 1
ATOM 745 C C . THR A 1 92 ? 27.113 20.490 -2.583 1.00 62.56 92 THR A C 1
ATOM 747 O O . THR A 1 92 ? 27.801 19.574 -3.039 1.00 62.56 92 THR A O 1
ATOM 750 N N . ALA A 1 93 ? 27.371 21.781 -2.819 1.00 64.69 93 ALA A N 1
ATOM 751 C CA . ALA A 1 93 ? 28.625 22.200 -3.438 1.00 64.69 93 ALA A CA 1
ATOM 752 C C . ALA A 1 93 ? 29.768 21.395 -2.795 1.00 64.69 93 ALA A C 1
ATOM 754 O O . ALA A 1 93 ? 29.734 21.233 -1.566 1.00 64.69 93 ALA A O 1
ATOM 755 N N . PRO A 1 94 ? 30.704 20.822 -3.584 1.00 69.06 94 PRO A N 1
ATOM 756 C CA . PRO A 1 94 ? 31.823 20.097 -3.000 1.00 69.06 94 PRO A CA 1
ATOM 757 C C . PRO A 1 94 ? 32.406 20.975 -1.891 1.00 69.06 94 PRO A C 1
ATOM 759 O O . PRO A 1 94 ? 32.465 22.199 -2.088 1.00 69.06 94 PRO A O 1
ATOM 762 N N . PRO A 1 95 ? 32.750 20.403 -0.719 1.00 70.12 95 PRO A N 1
ATOM 763 C CA . PRO A 1 95 ? 33.321 21.200 0.354 1.00 70.12 95 PRO A CA 1
ATOM 764 C C . PRO A 1 95 ? 34.447 22.043 -0.249 1.00 70.12 95 PRO A C 1
ATOM 766 O O . PRO A 1 95 ? 35.169 21.536 -1.119 1.00 70.12 95 PRO A O 1
ATOM 769 N N . PRO A 1 96 ? 34.546 23.335 0.116 1.00 77.69 96 PRO A N 1
ATOM 770 C CA . PRO A 1 96 ? 35.565 24.197 -0.457 1.00 77.69 96 PRO A CA 1
ATOM 771 C C . PRO A 1 96 ? 36.902 23.482 -0.308 1.00 77.69 96 PRO A C 1
ATOM 773 O O . PRO A 1 96 ? 37.193 22.958 0.765 1.00 77.69 96 PRO A O 1
ATOM 776 N N . VAL A 1 97 ? 37.670 23.393 -1.395 1.00 77.81 97 VAL A N 1
ATOM 777 C CA . VAL A 1 97 ? 38.997 22.776 -1.354 1.00 77.81 97 VAL A CA 1
ATOM 778 C C . VAL A 1 97 ? 39.816 23.575 -0.344 1.00 77.81 97 VAL A C 1
ATOM 780 O O . VAL A 1 97 ? 40.221 24.701 -0.622 1.00 77.81 97 VAL A O 1
ATOM 783 N N . THR A 1 98 ? 39.968 23.028 0.861 1.00 78.56 98 THR A N 1
ATOM 784 C CA . THR A 1 98 ? 40.599 23.707 1.997 1.00 78.56 98 THR A CA 1
ATOM 785 C C . THR A 1 98 ? 42.111 23.662 1.900 1.00 78.56 98 THR A C 1
ATOM 787 O O . THR A 1 98 ? 42.778 24.576 2.372 1.00 78.56 98 THR A O 1
ATOM 790 N N . GLU A 1 99 ? 42.654 22.620 1.273 1.00 74.56 99 GLU A N 1
ATOM 791 C CA . GLU A 1 99 ? 44.091 22.429 1.163 1.00 74.56 99 GLU A CA 1
ATOM 792 C C . GLU A 1 99 ? 44.432 21.574 -0.059 1.00 74.56 99 GLU A C 1
ATOM 794 O O . GLU A 1 99 ? 43.765 20.582 -0.357 1.00 74.56 99 GLU A O 1
ATOM 799 N N . ILE A 1 100 ? 45.475 21.979 -0.782 1.00 78.44 100 ILE A N 1
ATOM 800 C CA . ILE A 1 100 ? 46.059 21.209 -1.879 1.00 78.44 100 ILE A CA 1
ATOM 801 C C . ILE A 1 100 ? 47.488 20.883 -1.458 1.00 78.44 100 ILE A C 1
ATOM 803 O O . ILE A 1 100 ? 48.359 21.753 -1.474 1.00 78.44 100 ILE A O 1
ATOM 807 N N . HIS A 1 101 ? 47.739 19.629 -1.087 1.00 76.00 101 HIS A N 1
ATOM 808 C CA . HIS A 1 101 ? 49.090 19.165 -0.788 1.00 76.00 101 HIS A CA 1
ATOM 809 C C . HIS A 1 101 ? 49.820 18.835 -2.086 1.00 76.00 101 HIS A C 1
ATOM 811 O O . HIS A 1 101 ? 49.554 17.829 -2.744 1.00 76.00 101 HIS A O 1
ATOM 817 N N . ILE A 1 102 ? 50.769 19.689 -2.453 1.00 77.69 102 ILE A N 1
ATOM 818 C CA . ILE A 1 102 ? 51.740 19.380 -3.497 1.00 77.69 102 ILE A CA 1
ATOM 819 C C . ILE A 1 102 ? 52.926 18.722 -2.799 1.00 77.69 102 ILE A C 1
ATOM 821 O O . ILE A 1 102 ? 53.744 19.394 -2.173 1.00 77.69 102 ILE A O 1
ATOM 825 N N . HIS A 1 103 ? 53.011 17.398 -2.881 1.00 78.06 103 HIS A N 1
ATOM 826 C CA . HIS A 1 103 ? 54.193 16.684 -2.421 1.00 78.06 103 HIS A CA 1
ATOM 827 C C . HIS A 1 103 ? 55.338 16.964 -3.398 1.00 78.06 103 HIS A C 1
ATOM 829 O O . HIS A 1 103 ? 55.289 16.551 -4.559 1.00 78.06 103 HIS A O 1
ATOM 835 N N . ALA A 1 104 ? 56.360 17.687 -2.935 1.00 73.38 104 ALA A N 1
ATOM 836 C CA . ALA A 1 104 ? 57.627 17.759 -3.643 1.00 73.38 104 ALA A CA 1
ATOM 837 C C . ALA A 1 104 ? 58.217 16.347 -3.650 1.00 73.38 104 ALA A C 1
ATOM 839 O O . ALA A 1 104 ? 58.621 15.830 -2.612 1.00 73.38 104 ALA A O 1
ATOM 840 N N . ILE A 1 105 ? 58.186 15.697 -4.810 1.00 77.50 105 ILE A N 1
ATOM 841 C CA . ILE A 1 105 ? 58.822 14.394 -4.978 1.00 77.50 105 ILE A CA 1
ATOM 842 C C . ILE A 1 105 ? 60.330 14.629 -4.891 1.00 77.50 105 ILE A C 1
ATOM 844 O O . ILE A 1 105 ? 60.847 15.515 -5.580 1.00 77.50 105 ILE A O 1
ATOM 848 N N . ASP A 1 106 ? 61.016 13.859 -4.046 1.00 77.19 106 ASP A N 1
ATOM 849 C CA . ASP A 1 106 ? 62.467 13.933 -3.905 1.00 77.19 106 ASP A CA 1
ATOM 850 C C . ASP A 1 106 ? 63.123 13.739 -5.291 1.00 77.19 106 ASP A C 1
ATOM 852 O O . ASP A 1 106 ? 62.821 12.753 -5.982 1.00 77.19 106 ASP A O 1
ATOM 856 N N . PRO A 1 107 ? 63.976 14.676 -5.755 1.00 72.56 107 PRO A N 1
ATOM 857 C CA . PRO A 1 107 ? 64.641 14.576 -7.051 1.00 72.56 107 PRO A CA 1
ATOM 858 C C . PRO A 1 107 ? 65.365 13.243 -7.275 1.00 72.56 107 PRO A C 1
ATOM 860 O O . PRO A 1 107 ? 65.433 12.778 -8.421 1.00 72.56 107 PRO A O 1
ATOM 863 N N . ASP A 1 108 ? 65.869 12.619 -6.208 1.00 72.69 108 ASP A N 1
ATOM 864 C CA . ASP A 1 108 ? 66.584 11.345 -6.283 1.00 72.69 108 ASP A CA 1
ATOM 865 C C . ASP A 1 108 ? 65.627 10.157 -6.478 1.00 72.69 108 ASP A C 1
ATOM 867 O O . ASP A 1 108 ? 65.909 9.248 -7.269 1.00 72.69 108 ASP A O 1
ATOM 871 N N . GLU A 1 109 ? 64.429 10.207 -5.891 1.00 70.25 109 GLU A N 1
ATOM 872 C CA . GLU A 1 109 ? 63.378 9.202 -6.109 1.00 70.25 109 GLU A CA 1
ATOM 873 C C . GLU A 1 109 ? 62.829 9.280 -7.547 1.00 70.25 109 GLU A C 1
ATOM 875 O O . GLU A 1 109 ? 62.614 8.257 -8.207 1.00 70.25 109 GLU A O 1
ATOM 880 N N . VAL A 1 110 ? 62.690 10.497 -8.096 1.00 70.75 110 VAL A N 1
ATOM 881 C CA . VAL A 1 110 ? 62.286 10.712 -9.499 1.00 70.75 110 VAL A CA 1
ATOM 882 C C . VAL A 1 110 ? 63.335 10.172 -10.472 1.00 70.75 110 VAL A C 1
ATOM 884 O O . VAL A 1 110 ? 62.975 9.591 -11.500 1.00 70.75 110 VAL A O 1
ATOM 887 N N . ARG A 1 111 ? 64.631 10.361 -10.185 1.00 71.25 111 ARG A N 1
ATOM 888 C CA . ARG A 1 111 ? 65.722 9.836 -11.025 1.00 71.25 111 ARG A CA 1
ATOM 889 C C . ARG A 1 111 ? 65.743 8.315 -11.028 1.00 71.25 111 ARG A C 1
ATOM 891 O O . ARG A 1 111 ? 65.859 7.734 -12.106 1.00 71.25 111 ARG A O 1
ATOM 898 N N . THR A 1 112 ? 65.576 7.705 -9.859 1.00 73.62 112 THR A N 1
ATOM 899 C CA . THR A 1 112 ? 65.577 6.246 -9.700 1.00 73.62 112 THR A CA 1
ATOM 900 C C . THR A 1 112 ? 64.406 5.620 -10.457 1.00 73.62 112 THR A C 1
ATOM 902 O O . THR A 1 112 ? 64.632 4.811 -11.356 1.00 73.62 112 THR A O 1
ATOM 905 N N . ARG A 1 113 ? 63.177 6.122 -10.258 1.00 69.50 113 ARG A N 1
ATOM 906 C CA . ARG A 1 113 ? 61.997 5.656 -11.013 1.00 69.50 113 ARG A CA 1
ATOM 907 C C . ARG A 1 113 ? 62.120 5.865 -12.521 1.00 69.50 113 ARG A C 1
ATOM 909 O O . ARG A 1 113 ? 61.678 5.031 -13.304 1.00 69.50 113 ARG A O 1
ATOM 916 N N . ARG A 1 114 ? 62.719 6.975 -12.969 1.00 71.88 114 ARG A N 1
ATOM 917 C CA . ARG A 1 114 ? 62.953 7.217 -14.405 1.00 71.88 114 ARG A CA 1
ATOM 918 C C . ARG A 1 114 ? 63.989 6.263 -15.000 1.00 71.88 114 ARG A C 1
ATOM 920 O O . ARG A 1 114 ? 63.867 5.931 -16.176 1.00 71.88 114 ARG A O 1
ATOM 927 N N .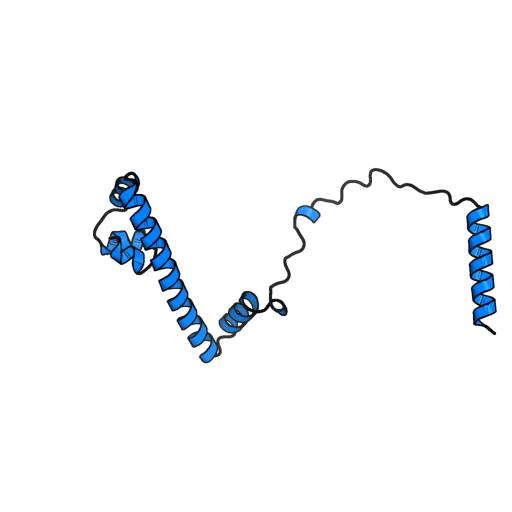 ALA A 1 115 ? 64.997 5.857 -14.229 1.00 72.94 115 ALA A N 1
ATOM 928 C CA . ALA A 1 115 ? 65.996 4.884 -14.659 1.00 72.94 115 ALA A CA 1
ATOM 929 C C . ALA A 1 115 ? 65.401 3.469 -14.735 1.00 72.94 115 ALA A C 1
ATOM 931 O O . ALA A 1 115 ? 65.600 2.796 -15.743 1.00 72.94 115 ALA A O 1
ATOM 932 N N . GLU A 1 116 ? 64.596 3.074 -13.745 1.00 74.19 116 GLU A N 1
ATOM 933 C CA . GLU A 1 116 ? 63.857 1.801 -13.720 1.00 74.19 116 GLU A CA 1
ATOM 934 C C . GLU A 1 116 ? 62.895 1.683 -14.910 1.00 74.19 116 GLU A C 1
ATOM 936 O O . GLU A 1 116 ? 62.988 0.742 -15.693 1.00 74.19 116 GLU A O 1
ATOM 941 N N . VAL A 1 117 ? 62.060 2.703 -15.149 1.00 75.31 117 VAL A N 1
ATOM 942 C CA . VAL A 1 117 ? 61.141 2.731 -16.306 1.00 75.31 117 VAL A CA 1
ATOM 943 C C . VAL A 1 117 ? 61.897 2.665 -17.640 1.00 75.31 117 VAL A C 1
ATOM 945 O O . VAL A 1 117 ? 61.400 2.107 -18.620 1.00 75.31 117 VAL A O 1
ATOM 948 N N . ARG A 1 118 ? 63.107 3.233 -17.703 1.00 69.44 118 ARG A N 1
ATOM 949 C CA . ARG A 1 118 ? 63.952 3.193 -18.904 1.00 69.44 118 ARG A CA 1
ATOM 950 C C . ARG A 1 118 ? 64.594 1.820 -19.110 1.00 69.44 118 ARG A C 1
ATOM 952 O O . ARG A 1 118 ? 64.752 1.426 -20.262 1.00 69.44 118 ARG A O 1
ATOM 959 N N . GLN A 1 119 ? 64.919 1.106 -18.035 1.00 70.81 119 GLN A N 1
ATOM 960 C CA . GLN A 1 119 ? 65.460 -0.250 -18.081 1.00 70.81 119 GLN A CA 1
ATOM 961 C C . GLN A 1 119 ? 64.384 -1.266 -18.493 1.00 70.81 119 GLN A C 1
ATOM 963 O O . GLN A 1 119 ? 64.603 -2.023 -19.438 1.00 70.81 119 GLN A O 1
ATOM 968 N N . ASP A 1 120 ? 63.182 -1.175 -17.915 1.00 67.50 120 ASP A N 1
ATOM 969 C CA . ASP A 1 120 ? 62.016 -1.989 -18.297 1.00 67.50 120 ASP A CA 1
ATOM 970 C C . ASP A 1 120 ? 61.641 -1.813 -19.779 1.00 67.50 120 ASP A C 1
ATOM 972 O O . ASP A 1 120 ? 61.210 -2.750 -20.455 1.00 67.50 120 ASP A O 1
ATOM 976 N N . ALA A 1 121 ? 61.803 -0.598 -20.312 1.00 69.88 121 ALA A N 1
ATOM 977 C CA . ALA A 1 121 ? 61.539 -0.297 -21.718 1.00 69.88 121 ALA A CA 1
ATOM 978 C C . ALA A 1 121 ? 62.603 -0.865 -22.680 1.00 69.88 121 ALA A C 1
ATOM 980 O O . ALA A 1 121 ? 62.310 -1.042 -23.866 1.00 69.88 121 ALA A O 1
ATOM 981 N N . ILE A 1 122 ? 63.823 -1.125 -22.198 1.00 69.56 122 ILE A N 1
ATOM 982 C CA . ILE A 1 122 ? 64.906 -1.751 -22.972 1.00 69.56 122 ILE A CA 1
ATOM 983 C C . ILE A 1 122 ? 64.765 -3.277 -22.929 1.00 69.56 122 ILE A C 1
ATOM 985 O O . ILE A 1 122 ? 64.891 -3.918 -23.969 1.00 69.56 122 ILE A O 1
ATOM 989 N N . GLU A 1 123 ? 64.432 -3.846 -21.769 1.00 66.31 123 GLU A N 1
ATOM 990 C CA . GLU A 1 123 ? 64.249 -5.292 -21.588 1.00 66.31 123 GLU A CA 1
ATOM 991 C C . GLU A 1 123 ? 63.021 -5.825 -22.345 1.00 66.31 123 GLU A C 1
ATOM 993 O O . GLU A 1 123 ? 63.094 -6.877 -22.966 1.00 66.31 123 GLU A O 1
ATOM 998 N N . LYS A 1 124 ? 61.928 -5.053 -22.432 1.00 66.50 124 LYS A N 1
ATOM 999 C CA . LYS A 1 124 ? 60.753 -5.402 -23.262 1.00 66.50 124 LYS A CA 1
ATOM 1000 C C . LYS A 1 124 ? 60.962 -5.269 -24.779 1.00 66.50 124 LYS A C 1
ATOM 1002 O O . LYS A 1 124 ? 60.030 -5.535 -25.539 1.00 66.50 124 LYS A O 1
ATOM 1007 N N . LYS A 1 125 ? 62.124 -4.781 -25.226 1.00 61.16 125 LYS A N 1
ATOM 1008 C CA . LYS A 1 125 ? 62.477 -4.631 -26.650 1.00 61.16 125 LYS A CA 1
ATOM 1009 C C . LYS A 1 125 ? 63.468 -5.688 -27.158 1.00 61.16 125 LYS A C 1
ATOM 1011 O O . LYS A 1 125 ? 63.762 -5.662 -28.355 1.00 61.16 125 LYS A O 1
ATOM 1016 N N . GLN A 1 126 ? 63.975 -6.565 -26.289 1.00 52.06 126 GLN A N 1
ATOM 1017 C CA . GLN A 1 126 ? 64.664 -7.806 -26.667 1.00 52.06 126 GLN A CA 1
ATOM 1018 C C . GLN A 1 126 ? 63.670 -8.967 -26.690 1.00 52.06 126 GLN A C 1
ATOM 1020 O O . GLN A 1 126 ? 63.884 -9.871 -27.526 1.00 52.06 126 GLN A O 1
#

Sequ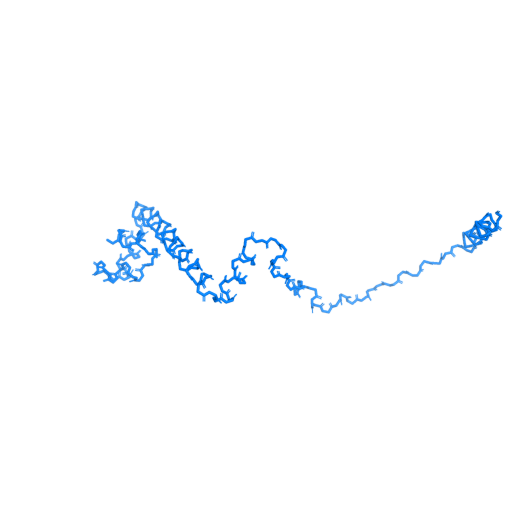ence (126 aa):
MLEYLQDSGNISYACKRAGISREAYYLWRQEEVFALEADAAIALGKDFVNDLAHTQLIQNIQHGRMDAVKFQLASCHPDYQPRKPWPRELQTAPPPVTEIHIHAIDPDEVRTRRAEVRQDAIEKKQ

pLDDT: mean 86.8, std 12.69, range [52.06, 98.0]

Secondary structure (DSSP, 8-state):
-HHHHHTTS-HHHHHHHHT--HHHHHHHTTSHHHHHHHHHHHHHHHHHHHHHHHHHHHHHHHTT-HHHHHHHHHHH-GGGSPPPPPPGGGGS-PPP----------HHHHHHHHHHHHHHHHHTT-

Foldseek 3Di:
DLQQLLQALDLVRVCVVVVHDSVVLVVCCVDPVSVVSSVVSSVNNVVNVVVVVVVVLVVCVVVPPVVSVLVCCCVPPPVSPPDDPDPCVVVPDDDPCPDDDDDPDDPVNVVVVVVVVVVVVVVVVD